Protein AF-A0A3S4ASX4-F1 (afdb_monomer_lite)

Foldseek 3Di:
DDDDQKDWDWAQQDAQRDTDIDIDGDDDDDPPDDDDDDPDDDDDPVVNCVSRCVVVPPPRNCPPPD

S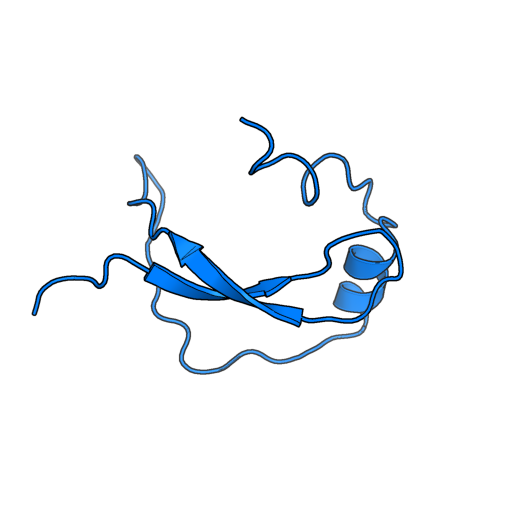tructure (mmCIF, N/CA/C/O backbone):
data_AF-A0A3S4ASX4-F1
#
_entry.id   AF-A0A3S4ASX4-F1
#
loop_
_atom_site.group_PDB
_atom_site.id
_atom_site.type_symbol
_atom_site.label_atom_id
_atom_site.label_alt_id
_atom_site.label_comp_id
_atom_site.label_asym_id
_atom_site.label_entity_id
_atom_site.label_seq_id
_atom_site.pdbx_PDB_ins_code
_atom_site.Cartn_x
_atom_site.Cartn_y
_atom_site.Cartn_z
_atom_site.occupancy
_atom_site.B_iso_or_equiv
_atom_site.auth_seq_id
_atom_site.auth_comp_id
_atom_site.auth_asym_id
_atom_site.auth_atom_id
_atom_site.pdbx_PDB_model_num
ATOM 1 N N . MET A 1 1 ? -22.916 -7.092 9.050 1.00 57.94 1 MET A N 1
ATOM 2 C CA . MET A 1 1 ? -21.906 -7.967 8.413 1.00 57.94 1 MET A CA 1
ATOM 3 C C . MET A 1 1 ? -20.602 -7.812 9.176 1.00 57.94 1 MET A C 1
ATOM 5 O O . MET A 1 1 ? -20.282 -6.686 9.535 1.00 57.94 1 MET A O 1
ATOM 9 N N . SER A 1 2 ? -19.902 -8.903 9.482 1.00 88.06 2 SER A N 1
ATOM 10 C CA . SER A 1 2 ? -18.592 -8.862 10.148 1.00 88.06 2 SER A CA 1
ATOM 11 C C . SER A 1 2 ? -17.474 -8.597 9.139 1.00 88.06 2 SER A C 1
ATOM 13 O O . SER A 1 2 ? -17.566 -9.044 7.996 1.00 88.06 2 SER A O 1
ATOM 15 N N . LEU A 1 3 ? -16.417 -7.901 9.561 1.00 94.31 3 LEU A N 1
ATOM 16 C CA . LEU A 1 3 ? -15.217 -7.703 8.745 1.00 94.31 3 LEU A CA 1
ATOM 17 C C . LEU A 1 3 ? -14.474 -9.037 8.527 1.00 94.31 3 LEU A C 1
ATOM 19 O O . LEU A 1 3 ? -14.494 -9.893 9.420 1.00 94.31 3 LEU A O 1
ATOM 23 N N . PRO A 1 4 ? -13.831 -9.239 7.362 1.00 95.06 4 PRO A N 1
ATOM 24 C CA . PRO A 1 4 ? -13.023 -10.426 7.113 1.00 95.06 4 PRO A CA 1
ATOM 25 C C . PRO A 1 4 ? -11.734 -10.396 7.947 1.00 95.06 4 PRO A C 1
ATOM 27 O O . PRO A 1 4 ? -11.246 -9.332 8.314 1.00 95.06 4 PRO A O 1
ATOM 30 N N . LYS A 1 5 ? -11.161 -11.571 8.229 1.00 95.25 5 LYS A N 1
ATOM 31 C CA . LYS A 1 5 ? -9.869 -11.678 8.934 1.00 95.25 5 LYS A CA 1
ATOM 32 C C . LYS A 1 5 ? -8.678 -11.327 8.039 1.00 95.25 5 LYS A C 1
ATOM 34 O O . LYS A 1 5 ? -7.640 -10.915 8.543 1.00 95.25 5 LYS A O 1
ATOM 39 N N . THR A 1 6 ? -8.832 -11.505 6.730 1.00 96.94 6 THR A N 1
ATOM 40 C CA . THR A 1 6 ? -7.797 -11.263 5.725 1.00 96.94 6 THR A CA 1
ATOM 41 C C . THR A 1 6 ? -8.360 -10.505 4.526 1.00 96.94 6 THR A C 1
ATOM 43 O O . THR A 1 6 ? -9.573 -10.486 4.297 1.00 96.94 6 THR A O 1
ATOM 46 N N . PHE A 1 7 ? -7.479 -9.874 3.756 1.00 96.06 7 PHE A N 1
ATOM 47 C CA . PHE A 1 7 ? -7.805 -9.188 2.507 1.00 96.06 7 PHE A CA 1
ATOM 48 C C . PHE A 1 7 ? -6.693 -9.397 1.473 1.00 96.06 7 PHE A C 1
ATOM 50 O O . PHE A 1 7 ? -5.577 -9.769 1.826 1.00 96.06 7 PHE A O 1
ATOM 57 N N . LYS A 1 8 ? -6.995 -9.161 0.190 1.00 95.75 8 LYS A N 1
ATOM 58 C CA . LYS A 1 8 ? -5.983 -9.194 -0.871 1.00 95.75 8 LYS A CA 1
ATOM 59 C C . LYS A 1 8 ? -5.235 -7.869 -0.940 1.00 95.75 8 LYS A C 1
ATOM 61 O O . LYS A 1 8 ? -5.870 -6.818 -0.996 1.00 95.75 8 LYS A O 1
ATOM 66 N N . GLN A 1 9 ? -3.915 -7.930 -1.034 1.00 94.94 9 GLN A N 1
ATOM 67 C CA . GLN A 1 9 ? -3.060 -6.781 -1.316 1.00 94.94 9 GLN A CA 1
ATOM 68 C C . GLN A 1 9 ? -2.149 -7.061 -2.508 1.00 94.94 9 GLN A C 1
ATOM 70 O O . GLN A 1 9 ? -1.837 -8.215 -2.795 1.00 94.94 9 GLN A O 1
ATOM 75 N N . ALA A 1 10 ? -1.717 -6.000 -3.185 1.00 94.06 10 ALA A N 1
ATOM 76 C CA . ALA A 1 10 ? -0.672 -6.057 -4.195 1.00 94.06 10 ALA A CA 1
ATOM 77 C C . ALA A 1 10 ? 0.601 -5.434 -3.607 1.00 94.06 10 ALA A C 1
ATOM 79 O O . ALA A 1 10 ? 0.581 -4.272 -3.203 1.00 94.06 10 ALA A O 1
ATOM 80 N N . ALA A 1 11 ? 1.681 -6.208 -3.524 1.00 91.31 11 ALA A N 1
ATOM 81 C CA . ALA A 1 11 ? 2.900 -5.815 -2.824 1.00 91.31 11 ALA A CA 1
ATOM 82 C C . ALA A 1 11 ? 4.159 -6.111 -3.646 1.00 91.31 11 ALA A C 1
ATOM 84 O O . ALA A 1 11 ? 4.214 -7.076 -4.409 1.00 91.31 11 ALA A O 1
ATOM 85 N N . PHE A 1 12 ? 5.189 -5.288 -3.449 1.00 90.62 12 PHE A N 1
ATOM 86 C CA . PHE A 1 12 ? 6.548 -5.563 -3.908 1.00 90.62 12 PHE A CA 1
ATOM 87 C C . PHE A 1 12 ? 7.330 -6.198 -2.757 1.00 90.62 12 PHE A C 1
ATOM 89 O O . PHE A 1 12 ? 7.447 -5.604 -1.686 1.00 90.62 12 PHE A O 1
ATOM 96 N N . ARG A 1 13 ? 7.873 -7.404 -2.957 1.00 88.25 13 ARG A N 1
ATOM 97 C CA . ARG A 1 13 ? 8.604 -8.129 -1.897 1.00 88.25 13 ARG A CA 1
ATOM 98 C C . ARG A 1 13 ? 10.068 -7.712 -1.755 1.00 88.25 13 ARG A C 1
ATOM 100 O O . ARG A 1 13 ? 10.675 -7.946 -0.715 1.00 88.25 13 ARG A O 1
ATOM 107 N N . SER A 1 14 ? 10.630 -7.074 -2.774 1.00 85.56 14 SER A N 1
ATOM 108 C CA . SER A 1 14 ? 11.968 -6.487 -2.746 1.00 85.56 14 SER A CA 1
ATOM 109 C C . SER A 1 14 ? 12.085 -5.368 -3.783 1.00 85.56 14 SER A C 1
ATOM 111 O O . SER A 1 14 ? 11.224 -5.209 -4.651 1.00 85.56 14 SER A O 1
ATOM 113 N N . ALA A 1 15 ? 13.144 -4.564 -3.675 1.00 87.25 15 ALA A N 1
ATOM 114 C CA . ALA A 1 15 ? 13.391 -3.465 -4.601 1.00 87.25 15 ALA A CA 1
ATOM 115 C C . ALA A 1 15 ? 13.498 -3.980 -6.044 1.00 87.25 15 ALA A C 1
ATOM 117 O O . ALA A 1 15 ? 14.332 -4.833 -6.340 1.00 87.25 15 ALA A O 1
ATOM 118 N N . GLY A 1 16 ? 12.675 -3.439 -6.939 1.00 88.38 16 GLY A N 1
ATOM 119 C CA . GLY A 1 16 ? 12.657 -3.816 -8.352 1.00 88.38 16 GLY A CA 1
ATOM 120 C C . GLY A 1 16 ? 11.970 -5.148 -8.661 1.00 88.38 16 GLY A C 1
ATOM 121 O O . GLY A 1 16 ? 11.947 -5.524 -9.828 1.00 88.38 16 GLY A O 1
ATOM 122 N N . ALA A 1 17 ? 11.409 -5.845 -7.667 1.00 90.00 17 ALA A N 1
ATOM 123 C CA . ALA A 1 17 ? 10.632 -7.058 -7.906 1.00 90.00 17 ALA A CA 1
ATOM 124 C C . ALA A 1 17 ? 9.288 -6.755 -8.577 1.00 90.00 17 ALA A C 1
ATOM 126 O O . ALA A 1 17 ? 8.760 -5.644 -8.472 1.00 90.00 17 ALA A O 1
ATOM 127 N N . ASP A 1 18 ? 8.720 -7.769 -9.223 1.00 91.88 18 ASP A N 1
ATOM 128 C CA . ASP A 1 18 ? 7.377 -7.705 -9.789 1.00 91.88 18 ASP A CA 1
ATOM 129 C C . ASP A 1 18 ? 6.309 -7.526 -8.699 1.00 91.88 18 ASP A C 1
ATOM 131 O O . ASP A 1 18 ? 6.502 -7.879 -7.531 1.00 91.88 18 ASP A O 1
ATOM 135 N N . LEU A 1 19 ? 5.166 -6.962 -9.091 1.00 91.56 19 LEU A N 1
ATOM 136 C CA . LEU A 1 19 ? 4.017 -6.788 -8.209 1.00 91.56 19 LEU A CA 1
ATOM 137 C C . LEU A 1 19 ? 3.300 -8.131 -8.016 1.00 91.56 19 LEU A C 1
ATOM 139 O O . LEU A 1 19 ? 2.839 -8.732 -8.987 1.00 91.56 19 LEU A O 1
ATOM 143 N N . THR A 1 20 ? 3.152 -8.579 -6.770 1.00 93.38 20 THR A N 1
ATOM 144 C CA .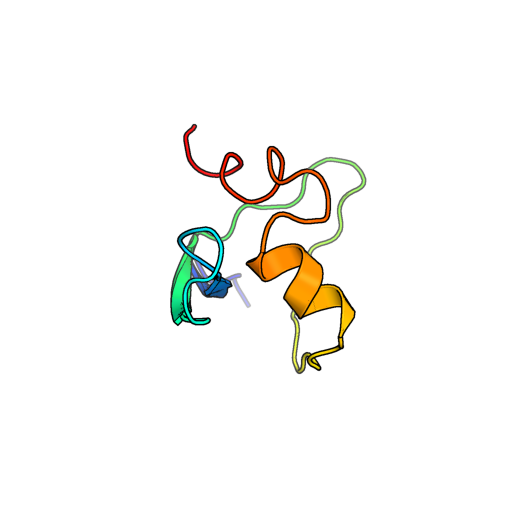 THR A 1 20 ? 2.475 -9.843 -6.441 1.00 93.38 20 THR A CA 1
ATOM 145 C C . THR A 1 20 ? 1.200 -9.604 -5.648 1.00 93.38 20 THR A C 1
ATOM 147 O O . THR A 1 20 ? 1.196 -8.797 -4.720 1.00 93.38 20 THR A O 1
ATOM 150 N N . VAL A 1 21 ? 0.129 -10.327 -5.990 1.00 94.56 21 VAL A N 1
ATOM 151 C CA . VAL A 1 21 ? -1.134 -10.305 -5.239 1.00 94.56 21 VAL A CA 1
ATOM 152 C C . VAL A 1 21 ? -1.162 -11.444 -4.226 1.00 94.56 21 VAL A C 1
ATOM 154 O O . VAL A 1 21 ? -0.945 -12.601 -4.577 1.00 94.56 21 VAL A O 1
ATOM 157 N N . GLU A 1 22 ? -1.474 -11.121 -2.978 1.00 94.06 22 GLU A N 1
ATOM 158 C CA . GLU A 1 22 ? -1.393 -12.040 -1.841 1.00 94.06 22 GLU A CA 1
ATOM 159 C C . GLU A 1 22 ? -2.437 -11.723 -0.768 1.00 94.06 22 GLU A C 1
ATOM 161 O O . GLU A 1 22 ? -3.059 -10.663 -0.798 1.00 94.06 22 GLU A O 1
ATOM 166 N N . ASP A 1 23 ? -2.636 -12.640 0.181 1.00 96.12 23 ASP A N 1
ATOM 167 C CA . ASP A 1 23 ? -3.450 -12.390 1.374 1.00 96.12 23 ASP A CA 1
ATOM 168 C C . ASP A 1 23 ? -2.634 -11.710 2.478 1.00 96.12 23 ASP A C 1
ATOM 170 O O . ASP A 1 23 ? -1.503 -12.106 2.758 1.00 96.12 23 ASP A O 1
ATOM 174 N N . ALA A 1 24 ? -3.250 -10.739 3.147 1.00 93.75 24 ALA A N 1
ATOM 175 C CA . ALA A 1 24 ? -2.733 -10.074 4.336 1.00 93.75 24 ALA A CA 1
ATOM 176 C C . ALA A 1 24 ? -3.779 -10.071 5.457 1.00 93.75 24 ALA A C 1
ATOM 178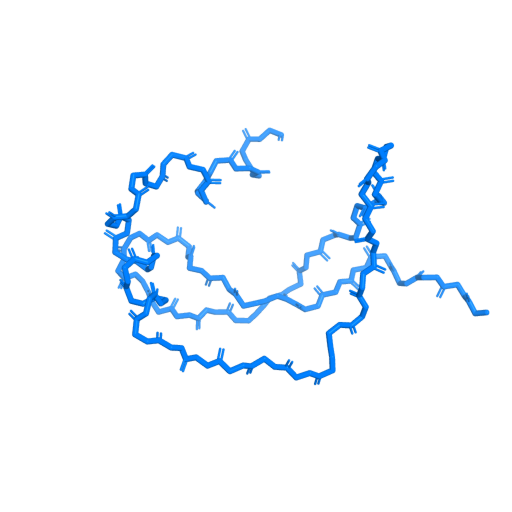 O O . ALA A 1 24 ? -4.984 -10.122 5.199 1.00 93.75 24 ALA A O 1
ATOM 179 N N . GLU A 1 25 ? -3.325 -10.009 6.708 1.00 96.25 25 GLU A N 1
ATOM 180 C CA . GLU A 1 25 ? -4.205 -9.916 7.875 1.00 96.25 25 GLU A CA 1
ATOM 181 C C . GLU A 1 25 ? -4.806 -8.515 8.015 1.00 96.25 25 GLU A C 1
ATOM 183 O O . GLU A 1 25 ? -4.116 -7.502 7.883 1.00 96.25 25 GLU A O 1
ATOM 188 N N . LEU A 1 26 ? -6.102 -8.445 8.323 1.00 94.94 26 LEU A N 1
ATOM 189 C CA . LEU A 1 26 ? -6.779 -7.175 8.556 1.00 94.94 26 LEU A CA 1
ATOM 190 C C . LEU A 1 26 ? -6.497 -6.670 9.980 1.00 94.94 26 LEU A C 1
ATOM 192 O O . LEU A 1 26 ? -7.054 -7.181 10.953 1.00 94.94 26 LEU A O 1
ATOM 196 N N . LYS A 1 27 ? -5.683 -5.617 10.091 1.00 93.94 27 LYS A N 1
ATOM 197 C CA . LYS A 1 27 ? -5.469 -4.862 11.336 1.00 93.94 27 LYS A CA 1
ATOM 198 C C . LYS A 1 27 ? -6.516 -3.743 11.438 1.00 93.94 27 LYS A C 1
ATOM 200 O O . LYS A 1 27 ? -6.765 -3.032 10.465 1.00 93.94 27 LYS A O 1
ATOM 205 N N . LEU A 1 28 ? -7.165 -3.605 12.598 1.00 94.81 28 LEU A N 1
ATOM 206 C CA . LEU A 1 28 ? -8.159 -2.548 12.823 1.00 94.81 28 LEU A CA 1
ATOM 207 C C . LEU A 1 28 ? -7.475 -1.179 12.989 1.00 94.81 28 LEU A C 1
ATOM 209 O O . LEU A 1 28 ? -6.393 -1.127 13.575 1.00 94.81 28 LEU A O 1
ATOM 213 N N . PRO A 1 29 ? -8.098 -0.087 12.506 1.00 95.31 29 PRO A N 1
ATOM 214 C CA . PRO A 1 29 ? -7.528 1.254 12.599 1.00 95.31 29 PRO A CA 1
ATOM 215 C C . PRO A 1 29 ? -7.415 1.721 14.056 1.00 95.31 29 PRO A C 1
ATOM 217 O O . PRO A 1 29 ? -8.289 1.443 14.883 1.00 95.31 29 PRO A O 1
ATOM 220 N N . GLY A 1 30 ? -6.346 2.458 14.353 1.00 95.81 30 GLY A N 1
ATOM 221 C CA . GLY A 1 30 ? -6.146 3.142 15.627 1.00 95.81 30 GLY A CA 1
ATOM 222 C C . GLY A 1 30 ? -6.870 4.497 15.713 1.00 95.81 30 GLY A C 1
ATOM 223 O O . GLY A 1 30 ? -7.635 4.877 14.823 1.00 95.81 30 GLY A O 1
ATOM 224 N N . PRO A 1 31 ? -6.638 5.272 16.788 1.00 97.50 31 PRO A N 1
ATOM 225 C CA . PRO A 1 31 ? -7.215 6.606 16.936 1.00 97.50 31 PRO A CA 1
ATOM 226 C C . PRO A 1 31 ? -6.803 7.548 15.795 1.00 97.50 31 PRO A C 1
ATOM 228 O O . PRO A 1 31 ? -5.617 7.759 15.558 1.00 97.50 31 PRO A O 1
ATOM 231 N N . GLY A 1 32 ? -7.786 8.145 15.115 1.00 97.50 32 GLY A N 1
ATOM 232 C CA . GLY A 1 32 ? -7.559 9.071 13.997 1.00 97.50 32 GLY A CA 1
ATOM 233 C C . GLY A 1 32 ? -7.349 8.404 12.632 1.00 97.50 32 GLY A C 1
ATOM 234 O O . GLY A 1 32 ? -7.175 9.109 11.641 1.00 97.50 32 GLY A O 1
ATOM 235 N N . GLU A 1 33 ? -7.399 7.074 12.556 1.00 97.62 33 GLU A N 1
ATOM 236 C CA . GLU A 1 33 ? -7.312 6.318 11.306 1.00 97.62 33 GLU A CA 1
ATOM 237 C C . GLU A 1 33 ? -8.705 5.901 10.806 1.00 97.62 33 GLU A C 1
ATOM 239 O O . GLU A 1 33 ? -9.654 5.756 11.578 1.00 97.62 33 GLU A O 1
ATOM 244 N N . VAL A 1 34 ? -8.834 5.686 9.493 1.00 96.00 34 VAL A N 1
ATOM 245 C CA . VAL A 1 34 ? -10.084 5.245 8.858 1.00 96.00 34 VAL A CA 1
ATOM 246 C C . VAL A 1 34 ? -9.826 3.977 8.056 1.00 96.00 34 VAL A C 1
ATOM 248 O O . VAL A 1 34 ? -8.908 3.927 7.239 1.00 96.00 34 VAL A O 1
ATOM 251 N N . LEU A 1 35 ? -10.671 2.964 8.254 1.00 95.44 35 LEU A N 1
ATOM 252 C CA . LEU A 1 35 ? -10.675 1.758 7.430 1.00 95.44 35 LEU A CA 1
ATOM 253 C C . LEU A 1 35 ? -11.570 1.966 6.205 1.00 95.44 35 LEU A C 1
ATOM 255 O O . LEU A 1 35 ? -12.759 2.254 6.344 1.00 95.44 35 LEU A O 1
ATOM 259 N N . VAL A 1 36 ? -11.011 1.777 5.011 1.00 95.19 36 VAL A N 1
ATOM 260 C CA . VAL A 1 36 ? -11.721 1.939 3.735 1.00 95.19 36 VAL A CA 1
ATOM 261 C C . VAL A 1 36 ? -11.694 0.627 2.958 1.00 95.19 36 VAL A C 1
ATOM 263 O O . VAL A 1 36 ? -10.652 -0.015 2.843 1.00 95.19 36 VAL A O 1
ATOM 266 N N . LYS A 1 37 ? -12.838 0.242 2.384 1.00 95.06 37 LYS A N 1
ATOM 267 C CA . LYS A 1 37 ? -12.900 -0.833 1.391 1.00 95.06 37 LYS A CA 1
ATOM 268 C C . LYS A 1 37 ? -12.547 -0.259 0.018 1.00 95.06 37 LYS A C 1
ATOM 270 O O . LYS A 1 37 ? -13.286 0.565 -0.514 1.00 95.06 37 LYS A O 1
ATOM 275 N N . VAL A 1 38 ? -11.429 -0.696 -0.552 1.00 95.25 38 VAL A N 1
ATOM 276 C CA . VAL A 1 38 ? -11.004 -0.297 -1.901 1.00 95.25 38 VAL A CA 1
ATOM 277 C C . VAL A 1 38 ? -11.737 -1.155 -2.933 1.00 95.25 38 VAL A C 1
ATOM 279 O O . VAL A 1 38 ? -11.546 -2.367 -2.963 1.00 95.25 38 VAL A O 1
ATOM 282 N N . GLU A 1 39 ? -12.573 -0.539 -3.773 1.00 96.38 39 GLU A N 1
ATOM 283 C CA . GLU A 1 39 ? -13.255 -1.241 -4.879 1.00 96.38 39 GLU A CA 1
ATOM 284 C C . GLU A 1 39 ? -12.398 -1.277 -6.157 1.00 96.38 39 GLU A C 1
ATOM 286 O O . GLU A 1 39 ? -12.476 -2.227 -6.930 1.00 96.38 39 GLU A O 1
ATOM 291 N N . ALA A 1 40 ? -11.565 -0.252 -6.378 1.00 95.06 40 ALA A N 1
ATOM 292 C CA . ALA A 1 40 ? -10.649 -0.154 -7.512 1.00 95.06 40 ALA A CA 1
ATOM 293 C C . ALA A 1 40 ? -9.437 0.733 -7.174 1.00 95.06 40 ALA A C 1
ATOM 295 O O . ALA A 1 40 ? -9.557 1.686 -6.404 1.00 95.06 40 ALA A O 1
ATOM 296 N N . CYS A 1 41 ? -8.283 0.435 -7.776 1.00 93.56 41 CYS A N 1
ATOM 297 C CA . CYS A 1 41 ? -7.047 1.210 -7.650 1.00 93.56 41 CYS A CA 1
ATOM 298 C C . CYS A 1 41 ? -6.356 1.302 -9.020 1.00 93.56 41 CYS A C 1
ATOM 300 O O . CYS A 1 41 ? -6.328 0.320 -9.762 1.00 93.56 41 CYS A O 1
ATOM 302 N N . GLY A 1 42 ? -5.830 2.479 -9.363 1.00 94.50 42 GLY A N 1
ATOM 303 C CA . GLY A 1 42 ? -5.041 2.697 -10.578 1.00 94.50 42 GLY A CA 1
ATOM 304 C C . GLY A 1 42 ? -3.538 2.627 -10.302 1.00 94.50 42 GLY A C 1
ATOM 305 O O . GLY A 1 42 ? -3.119 2.758 -9.158 1.00 94.50 42 GLY A O 1
ATOM 306 N N . VAL A 1 43 ? -2.737 2.461 -11.357 1.00 93.56 43 VAL A N 1
ATOM 307 C CA . VAL A 1 43 ? -1.266 2.502 -11.286 1.00 93.56 43 VAL A CA 1
ATOM 308 C C . VAL A 1 43 ? -0.767 3.781 -11.951 1.00 93.56 43 VAL A C 1
ATOM 310 O O . VAL A 1 43 ? -1.115 4.071 -13.098 1.00 93.56 43 VAL A O 1
ATOM 313 N N . CYS A 1 44 ? 0.053 4.542 -11.235 1.00 93.94 44 CYS A N 1
ATOM 314 C CA . CYS A 1 44 ? 0.688 5.768 -11.698 1.00 93.94 44 CYS A CA 1
ATOM 315 C C . CYS A 1 44 ? 2.212 5.588 -11.778 1.00 93.94 44 CYS A C 1
ATOM 317 O O . CYS A 1 44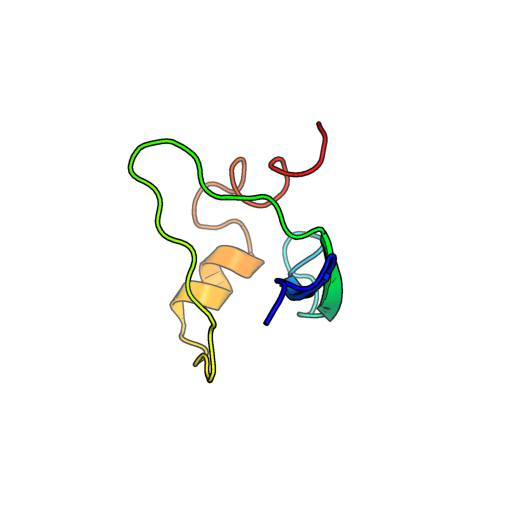 ? 2.801 4.677 -11.200 1.00 93.94 44 CYS A O 1
ATOM 319 N N . PHE A 1 45 ? 2.897 6.501 -12.462 1.00 92.75 45 PHE A N 1
ATOM 320 C CA . PHE A 1 45 ? 4.359 6.499 -12.548 1.00 92.75 45 PHE A CA 1
ATOM 321 C C . PHE A 1 45 ? 5.051 6.596 -11.174 1.00 92.75 45 PHE A C 1
ATOM 323 O O . PHE A 1 45 ? 6.148 6.067 -10.990 1.00 92.75 45 PHE A O 1
ATOM 330 N N . SER A 1 46 ? 4.402 7.213 -10.180 1.00 90.25 46 SER A N 1
ATOM 331 C CA . SER A 1 46 ? 4.891 7.260 -8.795 1.00 90.25 46 SER A CA 1
ATOM 332 C C . SER A 1 46 ? 5.090 5.872 -8.180 1.00 90.25 46 SER A C 1
ATOM 334 O O . SER A 1 46 ? 6.002 5.687 -7.374 1.00 90.25 46 SER A O 1
ATOM 336 N N . ASP A 1 47 ? 4.312 4.872 -8.599 1.00 90.31 47 ASP A N 1
ATOM 337 C CA . ASP A 1 47 ? 4.426 3.511 -8.070 1.00 90.31 47 ASP A CA 1
ATOM 338 C C . ASP A 1 47 ? 5.740 2.846 -8.504 1.00 90.31 47 ASP A C 1
ATOM 340 O O . ASP A 1 47 ? 6.313 2.051 -7.761 1.00 90.31 47 ASP A O 1
ATOM 344 N N . SER A 1 48 ? 6.307 3.246 -9.650 1.00 90.19 48 SER A N 1
ATOM 345 C CA . SER A 1 48 ? 7.645 2.804 -10.070 1.00 90.19 48 SER A CA 1
ATOM 346 C C . SER A 1 48 ? 8.757 3.346 -9.165 1.00 90.19 48 SER A C 1
ATOM 348 O O . SER A 1 48 ? 9.783 2.685 -8.987 1.00 90.19 48 SER A O 1
ATOM 350 N N . PHE A 1 49 ? 8.577 4.530 -8.566 1.00 89.69 49 PHE A N 1
ATOM 351 C CA . PHE A 1 49 ? 9.507 5.025 -7.546 1.00 89.69 49 PHE A CA 1
ATOM 352 C C . PHE A 1 49 ? 9.382 4.223 -6.250 1.00 89.69 49 PHE A C 1
ATOM 354 O O . PHE A 1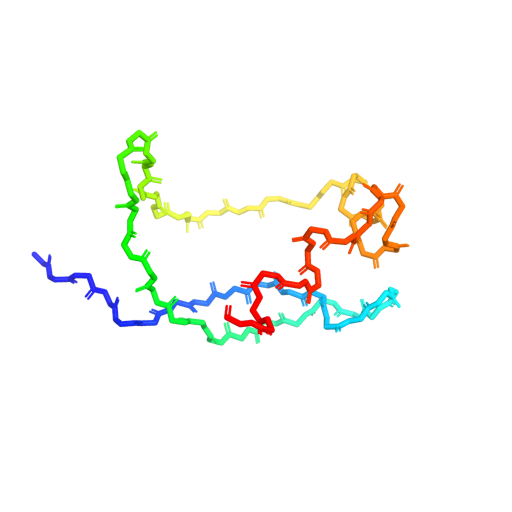 49 ? 10.407 3.924 -5.635 1.00 89.69 49 PHE A O 1
ATOM 361 N N . ALA A 1 50 ? 8.162 3.831 -5.860 1.00 86.81 50 ALA A N 1
ATOM 362 C CA . ALA A 1 50 ? 7.933 2.948 -4.715 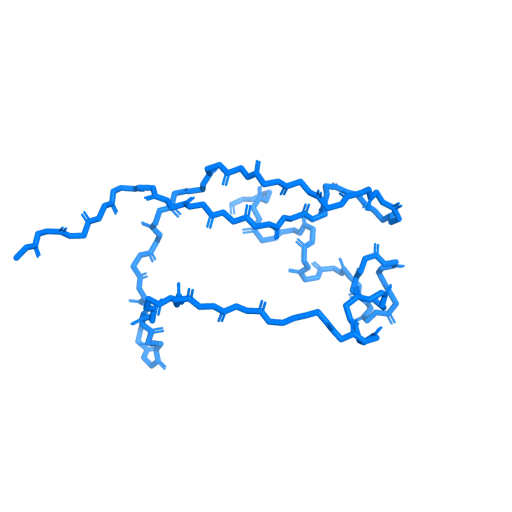1.00 86.81 50 ALA A CA 1
ATOM 363 C C . ALA A 1 50 ? 8.603 1.581 -4.925 1.00 86.81 50 ALA A C 1
ATOM 365 O O . ALA A 1 50 ? 9.407 1.160 -4.096 1.00 86.81 50 ALA A O 1
ATOM 366 N N . GLN A 1 51 ? 8.358 0.950 -6.080 1.00 89.75 51 GLN A N 1
ATOM 367 C CA . GLN A 1 51 ? 8.931 -0.343 -6.471 1.00 89.75 51 GLN A CA 1
ATOM 368 C C . GLN A 1 51 ? 10.460 -0.356 -6.372 1.00 89.75 51 GLN A C 1
ATOM 370 O O . GLN A 1 51 ? 11.060 -1.344 -5.956 1.00 89.75 51 GLN A O 1
ATOM 375 N N . ARG A 1 52 ? 11.111 0.746 -6.755 1.00 88.62 52 ARG A N 1
ATOM 376 C CA . ARG A 1 52 ? 12.577 0.869 -6.789 1.00 88.62 52 ARG A CA 1
ATOM 377 C C . ARG A 1 52 ? 13.176 1.460 -5.510 1.00 88.62 52 ARG A C 1
ATOM 379 O O . ARG A 1 52 ? 14.349 1.818 -5.515 1.00 88.62 52 ARG A O 1
ATOM 386 N N . ASN A 1 53 ? 12.398 1.588 -4.429 1.00 81.56 53 ASN A N 1
ATOM 387 C CA . ASN A 1 53 ? 12.811 2.232 -3.173 1.00 81.56 53 ASN A CA 1
ATOM 388 C C . ASN A 1 53 ? 13.295 3.692 -3.321 1.00 81.56 53 ASN A C 1
ATOM 390 O O . ASN A 1 53 ? 13.954 4.225 -2.426 1.00 81.56 53 ASN A O 1
ATOM 394 N N . GLY A 1 54 ? 12.923 4.375 -4.407 1.00 79.25 54 GLY A N 1
ATOM 395 C CA . GLY A 1 54 ? 13.340 5.748 -4.715 1.00 79.25 54 GLY A CA 1
ATOM 396 C C . GLY A 1 54 ? 12.752 6.816 -3.786 1.00 79.25 54 GLY A C 1
ATOM 397 O O . GLY A 1 54 ? 13.223 7.946 -3.789 1.00 79.25 54 GLY A O 1
ATOM 398 N N . MET A 1 55 ? 11.759 6.460 -2.964 1.00 68.44 55 MET A N 1
ATOM 399 C CA . MET A 1 55 ? 11.167 7.330 -1.935 1.00 68.44 55 MET A CA 1
ATOM 400 C C . MET A 1 55 ? 11.809 7.163 -0.541 1.00 68.44 55 MET A C 1
ATOM 402 O O . MET A 1 55 ? 11.224 7.575 0.455 1.00 68.44 55 MET A O 1
ATOM 406 N N . GLY A 1 56 ? 12.992 6.537 -0.442 1.00 62.44 56 GLY A N 1
ATOM 407 C CA . GLY A 1 56 ? 13.671 6.305 0.841 1.00 62.44 56 GLY A CA 1
ATOM 408 C C . GLY A 1 56 ? 13.075 5.127 1.617 1.00 62.44 56 GLY A C 1
ATOM 409 O O . GLY A 1 56 ? 12.775 5.260 2.799 1.00 62.44 56 GLY A O 1
ATOM 410 N N . GLY A 1 57 ? 12.887 3.993 0.927 1.00 53.34 57 GLY A N 1
ATOM 411 C CA . GLY A 1 57 ? 12.096 2.798 1.282 1.00 53.34 57 GLY A CA 1
ATOM 412 C C . GLY A 1 57 ? 12.385 2.044 2.594 1.00 53.34 57 GLY A C 1
ATOM 413 O O . GLY A 1 57 ? 12.158 0.840 2.657 1.00 53.34 57 GLY A O 1
ATOM 414 N N . VAL A 1 58 ? 12.797 2.717 3.668 1.00 48.06 58 VAL A N 1
ATOM 415 C CA . VAL A 1 58 ? 12.745 2.170 5.032 1.00 48.06 58 VAL A CA 1
ATOM 416 C C . VAL A 1 58 ? 11.294 2.005 5.510 1.00 48.06 58 VAL A C 1
ATOM 418 O O . VAL A 1 58 ? 11.060 1.224 6.420 1.00 48.06 58 VAL A O 1
ATOM 421 N N . LEU A 1 59 ? 10.297 2.652 4.891 1.00 47.34 59 LEU A N 1
ATOM 422 C CA . LEU A 1 59 ? 8.901 2.601 5.363 1.00 47.34 59 LEU A CA 1
ATOM 423 C C . LEU A 1 59 ? 8.019 1.500 4.742 1.00 47.34 59 LEU A C 1
ATOM 425 O O . LEU A 1 59 ? 7.054 1.098 5.386 1.00 47.34 59 LEU A O 1
ATOM 429 N N . TYR A 1 60 ? 8.332 0.987 3.544 1.00 47.06 60 TYR A N 1
ATOM 430 C CA . TYR A 1 60 ? 7.480 -0.005 2.854 1.00 47.06 60 TYR A CA 1
ATOM 431 C C . TYR A 1 60 ? 7.939 -1.460 3.019 1.00 47.06 60 TYR A C 1
ATOM 433 O O . TYR A 1 60 ? 7.113 -2.362 2.966 1.00 47.06 60 TYR A O 1
ATOM 441 N N . LEU A 1 61 ? 9.230 -1.697 3.272 1.00 45.28 61 LEU A N 1
ATOM 442 C CA . LEU A 1 61 ? 9.775 -3.046 3.488 1.00 45.28 61 LEU A CA 1
ATOM 443 C C . LEU A 1 61 ? 9.770 -3.486 4.961 1.00 45.28 61 LEU A C 1
ATOM 445 O O . LEU A 1 61 ? 9.949 -4.667 5.236 1.00 45.28 61 LEU A O 1
ATOM 449 N N . SER A 1 62 ? 9.583 -2.563 5.913 1.00 40.78 62 SER A N 1
ATOM 450 C CA . SER A 1 62 ? 9.799 -2.841 7.343 1.00 40.78 62 SER A CA 1
ATOM 451 C C . SER A 1 62 ? 8.543 -2.834 8.217 1.00 40.78 62 SER A C 1
ATOM 453 O O . SER A 1 62 ? 8.628 -3.241 9.375 1.00 40.78 62 SER A O 1
ATOM 455 N N . ARG A 1 63 ? 7.373 -2.429 7.699 1.00 45.09 63 ARG A N 1
ATOM 456 C CA . ARG A 1 63 ? 6.133 -2.403 8.500 1.00 45.09 63 ARG A CA 1
ATOM 457 C C . ARG A 1 63 ? 5.485 -3.775 8.746 1.00 45.09 63 ARG A C 1
ATOM 459 O O . ARG A 1 63 ? 4.460 -3.813 9.410 1.00 45.09 63 ARG A O 1
ATOM 466 N N . ASP A 1 64 ? 6.117 -4.864 8.302 1.00 43.56 64 ASP A N 1
ATOM 467 C CA . ASP A 1 64 ? 5.792 -6.247 8.698 1.00 43.56 64 ASP A CA 1
ATOM 468 C C . ASP A 1 64 ? 7.058 -7.108 8.940 1.00 43.56 64 ASP A C 1
ATOM 470 O O . ASP A 1 64 ? 7.079 -8.310 8.688 1.00 43.56 64 ASP A O 1
ATOM 474 N N . MET A 1 65 ? 8.136 -6.511 9.471 1.00 35.78 65 MET A N 1
ATOM 475 C CA . MET A 1 65 ? 9.204 -7.285 10.136 1.00 35.78 65 MET A CA 1
ATOM 476 C C . MET A 1 65 ? 9.233 -7.047 11.654 1.00 35.78 65 MET A C 1
ATOM 478 O O . MET A 1 65 ? 10.284 -7.183 12.281 1.00 35.78 65 MET A O 1
ATOM 482 N N . ARG A 1 66 ? 8.085 -6.661 12.228 1.00 31.09 66 ARG A N 1
ATOM 483 C CA . ARG A 1 66 ? 7.714 -6.769 13.646 1.00 31.09 66 ARG A CA 1
ATOM 484 C C . ARG A 1 66 ? 6.234 -6.462 13.837 1.00 31.09 66 ARG A C 1
ATOM 486 O O . ARG A 1 66 ? 5.761 -5.504 13.190 1.00 31.09 66 ARG A O 1
#

Sequence (66 aa):
MSLPKTFKQAAFRSAGADLTVEDAELKLPGPGEVLVKVEACGVCFSDSFAQRNGMGGVLYLSRDMR

Secondary structure (DSSP, 8-state):
-PPPSEEEEEEESSTTPPEEEEEEE-PPP-TT------S-----HHHHHHHTTTTT-TTTSSTT--

Radius of gyration: 13.61 Å; chains: 1; bounding box: 36×22×30 Å

Organism: NCBI:txid2587410

pLDDT: mean 83.94, std 18.58, range [31.09, 97.62]

InterPro domains:
  IPR011032 GroES-like superfamily [SSF50129] (2-57)